Protein AF-A0A6J4SJM7-F1 (afdb_monomer_lite)

Sequence (51 aa):
MRTQPGVRQRSFVVDGQGEAAPVAPDTRPNGRDDPAGRARNRRVELIIPTA

Secondary structure (DSSP, 8-state):
-----GGGGS-------TTSS-SS-SB-TTS-B-HHHHHHHS---------

Foldseek 3Di:
DPPDPPCPVDDDDDDDCDPVDFPFDQADPVRDGDPVSVVRRPDDDDDDDDD

Radius of gyration: 16.28 Å; chains: 1; bounding box: 32×34×38 Å

InterPro domains:
  IPR006665 OmpA-like domain [PS51123] (1-51)
  IPR036737 OmpA-like domain superfamily [G3DSA:3.30.1330.60] (1-51)
  IPR036737 OmpA-like domain superfamily [SSF103088] (5-48)

Structure (mmCIF, N/CA/C/O backbone):
data_AF-A0A6J4SJM7-F1
#
_entry.id   AF-A0A6J4SJM7-F1
#
loop_
_atom_site.group_PDB
_atom_site.id
_atom_site.type_symbol
_atom_site.label_atom_id
_atom_site.label_alt_id
_atom_site.label_comp_id
_atom_site.label_asym_id
_atom_site.label_entity_id
_atom_site.label_seq_id
_atom_site.pdbx_PDB_ins_code
_atom_site.Cartn_x
_atom_site.Cartn_y
_atom_site.Cartn_z
_atom_site.occupancy
_atom_site.B_iso_or_equiv
_atom_site.auth_seq_id
_atom_site.auth_comp_id
_atom_site.auth_asym_id
_atom_site.auth_atom_id
_atom_site.pdbx_PDB_model_num
ATOM 1 N N . MET A 1 1 ? -11.746 -22.954 16.645 1.00 46.62 1 MET A N 1
ATOM 2 C CA . MET A 1 1 ? -11.963 -21.588 16.117 1.00 46.62 1 MET A CA 1
ATOM 3 C C . MET A 1 1 ? -10.907 -20.679 16.730 1.00 46.62 1 MET A C 1
ATOM 5 O O . MET A 1 1 ? -10.856 -20.601 17.948 1.00 46.62 1 MET A O 1
ATOM 9 N N . ARG A 1 2 ? -10.009 -20.071 15.939 1.00 56.69 2 ARG A N 1
ATOM 10 C CA . ARG A 1 2 ? -9.045 -19.092 16.475 1.00 56.69 2 ARG A CA 1
ATOM 11 C C . ARG A 1 2 ? -9.833 -17.867 16.942 1.00 56.69 2 ARG A C 1
ATOM 13 O O . ARG A 1 2 ? -10.491 -17.226 16.125 1.00 56.69 2 ARG A O 1
ATOM 20 N N . THR A 1 3 ? -9.796 -17.580 18.238 1.00 60.25 3 THR A N 1
ATOM 21 C CA . THR A 1 3 ? -10.299 -16.333 18.813 1.00 60.25 3 THR A CA 1
ATOM 22 C C . THR A 1 3 ? -9.557 -15.179 18.145 1.00 60.25 3 THR A C 1
ATOM 24 O O . THR A 1 3 ? -8.343 -15.039 18.278 1.00 60.25 3 THR A O 1
ATOM 27 N N . GLN A 1 4 ? -10.264 -14.394 17.332 1.00 61.94 4 GLN A N 1
ATOM 28 C CA . GLN A 1 4 ? -9.688 -13.172 16.785 1.00 61.94 4 GLN A CA 1
ATOM 29 C C . GLN A 1 4 ? -9.588 -12.132 17.911 1.00 61.94 4 GLN A C 1
ATOM 31 O O . GLN A 1 4 ? -10.520 -12.044 18.714 1.00 61.94 4 GLN A O 1
ATOM 36 N N . PRO A 1 5 ? -8.490 -11.357 17.986 1.00 61.28 5 PRO A N 1
ATOM 37 C CA . PRO A 1 5 ? -8.329 -10.292 18.976 1.00 61.28 5 PRO A CA 1
ATOM 38 C C . PRO A 1 5 ? -9.528 -9.327 18.982 1.00 61.28 5 PRO A C 1
ATOM 40 O O . PRO A 1 5 ? -10.229 -9.210 17.976 1.00 61.28 5 PRO A O 1
ATOM 43 N N . GLY A 1 6 ? -9.754 -8.623 20.0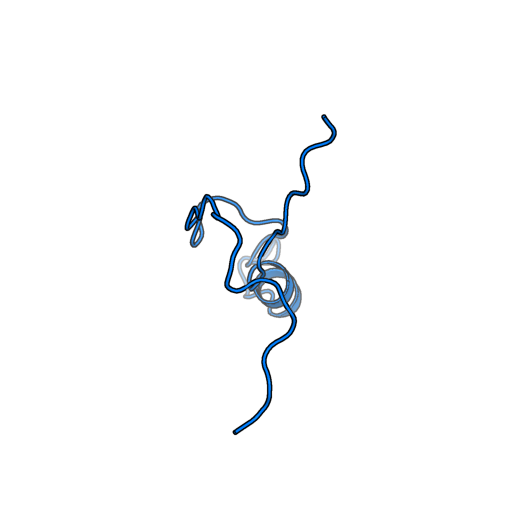98 1.00 68.00 6 GLY A N 1
ATOM 44 C CA . GLY A 1 6 ? -10.946 -7.808 20.422 1.00 68.00 6 GLY A CA 1
ATOM 45 C C . GLY A 1 6 ? -11.280 -6.600 19.523 1.00 68.00 6 GLY A C 1
ATOM 46 O O . GLY A 1 6 ? -11.919 -5.656 19.971 1.00 68.00 6 GLY A O 1
ATOM 47 N N . VAL A 1 7 ? -10.871 -6.604 18.256 1.00 74.81 7 VAL A N 1
ATOM 48 C CA . VAL A 1 7 ? -11.164 -5.579 17.241 1.00 74.81 7 VAL A CA 1
ATOM 49 C C . VAL A 1 7 ? -12.556 -5.705 16.614 1.00 74.81 7 VAL A C 1
ATOM 51 O O . VAL A 1 7 ? -13.015 -4.759 15.987 1.00 74.81 7 VAL A O 1
ATOM 54 N N . ARG A 1 8 ? -13.270 -6.824 16.805 1.00 71.56 8 ARG A N 1
ATOM 55 C CA . ARG A 1 8 ? -14.583 -7.067 16.168 1.00 71.56 8 ARG A CA 1
ATOM 56 C C . ARG A 1 8 ? -15.695 -6.088 16.558 1.00 71.56 8 ARG A C 1
ATOM 58 O O . ARG A 1 8 ? -16.659 -5.971 15.816 1.00 71.56 8 ARG A O 1
ATOM 65 N N . GLN A 1 9 ? -15.580 -5.416 17.703 1.00 77.50 9 GLN A N 1
ATOM 66 C CA . GLN A 1 9 ? -16.573 -4.439 18.171 1.00 77.50 9 GLN A CA 1
ATOM 67 C C . GLN A 1 9 ? -16.265 -2.999 17.724 1.00 77.50 9 GLN A C 1
ATOM 69 O O . GLN A 1 9 ? -16.980 -2.081 18.114 1.00 77.50 9 GLN A O 1
ATOM 74 N N . ARG A 1 10 ? -15.201 -2.775 16.939 1.00 79.19 10 ARG A N 1
ATOM 75 C CA . ARG A 1 10 ? -14.806 -1.440 16.470 1.00 79.19 10 ARG A CA 1
ATOM 76 C C . ARG A 1 10 ? -15.289 -1.195 15.044 1.00 79.19 10 ARG A C 1
ATOM 78 O O . ARG A 1 10 ? -15.252 -2.096 14.210 1.00 79.19 10 ARG A O 1
ATOM 85 N N . SER A 1 11 ? -15.695 0.040 14.768 1.00 85.38 11 SER A N 1
ATOM 86 C CA . SER A 1 11 ? -15.958 0.509 13.407 1.00 85.38 11 SER A CA 1
ATOM 87 C C . SER A 1 11 ? -14.642 0.865 12.721 1.00 85.38 11 SER A C 1
ATOM 89 O O . SER A 1 11 ? -13.788 1.517 13.322 1.00 85.38 11 SER A O 1
ATOM 91 N N . PHE A 1 12 ? -14.492 0.457 11.464 1.00 87.44 12 PHE A N 1
ATOM 92 C CA . PHE A 1 12 ? -13.336 0.778 10.632 1.00 87.44 12 PHE A CA 1
ATOM 93 C C . PHE A 1 12 ? -13.793 1.556 9.405 1.00 87.44 12 PHE A C 1
ATOM 95 O O . PHE A 1 12 ? -14.803 1.209 8.794 1.00 87.44 12 PHE A O 1
ATOM 102 N N . VAL A 1 13 ? -13.020 2.570 9.028 1.00 91.00 13 VAL A N 1
ATOM 103 C CA . VAL A 1 13 ? -13.062 3.125 7.676 1.00 91.00 13 VAL A CA 1
ATOM 104 C C . VAL A 1 13 ? -12.008 2.378 6.871 1.00 91.00 13 VAL A C 1
ATOM 106 O O . VAL A 1 13 ? -10.861 2.280 7.303 1.00 91.00 13 VAL A O 1
ATOM 109 N N . VAL A 1 14 ? -12.413 1.798 5.744 1.00 93.06 14 VAL A N 1
ATOM 110 C CA . VAL A 1 14 ? -11.534 1.013 4.874 1.00 93.06 14 VAL A CA 1
ATOM 111 C C . VAL A 1 14 ? -11.527 1.662 3.505 1.00 93.06 14 VAL A C 1
ATOM 113 O O . VAL A 1 14 ? -12.591 1.919 2.946 1.00 93.06 14 VAL A O 1
ATOM 116 N N . ASP A 1 15 ? -10.331 1.890 2.975 1.00 95.25 15 ASP A N 1
ATOM 117 C CA . ASP A 1 15 ? -10.132 2.441 1.643 1.00 95.25 15 ASP A CA 1
ATOM 118 C C . ASP A 1 15 ? -9.120 1.596 0.858 1.00 95.25 15 ASP A C 1
ATOM 120 O O . ASP A 1 15 ? -8.069 1.206 1.372 1.00 95.25 15 ASP A O 1
ATOM 124 N N . GLY A 1 16 ? -9.482 1.252 -0.377 1.00 95.75 16 GLY A N 1
ATOM 125 C CA . GLY A 1 16 ? -8.745 0.336 -1.238 1.00 95.75 16 GLY A CA 1
ATOM 126 C C . GLY A 1 16 ? -7.976 1.093 -2.309 1.00 95.75 16 GLY A C 1
ATOM 127 O O . GLY A 1 16 ? -8.538 1.438 -3.341 1.00 95.75 16 GLY A O 1
ATOM 128 N N . GLN A 1 17 ? -6.678 1.298 -2.090 1.00 96.44 17 GLN A N 1
ATOM 129 C CA . GLN A 1 17 ? -5.854 2.141 -2.966 1.00 96.44 17 GLN A CA 1
ATOM 130 C C . GLN A 1 17 ? -5.300 1.427 -4.211 1.00 96.44 17 GLN A C 1
ATOM 132 O O . GLN A 1 17 ? -4.847 2.085 -5.145 1.00 96.44 17 GLN A O 1
ATOM 137 N N . GLY A 1 18 ? -5.328 0.091 -4.257 1.00 94.06 18 GLY A N 1
ATOM 138 C CA . GLY A 1 18 ? -4.791 -0.675 -5.388 1.00 94.06 18 GLY A CA 1
ATOM 139 C C . GLY A 1 18 ? -3.371 -0.234 -5.770 1.00 94.06 18 GLY A C 1
ATOM 140 O O . GLY A 1 18 ? -2.497 -0.122 -4.914 1.00 94.06 18 GLY A O 1
ATOM 141 N N . GLU A 1 19 ? -3.161 0.046 -7.055 1.00 94.12 19 GLU A N 1
ATOM 142 C CA . GLU A 1 19 ? -1.886 0.535 -7.604 1.00 94.12 19 GLU A CA 1
ATOM 143 C C . GLU A 1 19 ? -1.774 2.073 -7.612 1.00 94.12 19 GLU A C 1
ATOM 145 O O . GLU A 1 19 ? -0.749 2.613 -8.017 1.00 94.12 19 GLU A O 1
ATOM 150 N N . ALA A 1 20 ? -2.801 2.802 -7.154 1.00 96.31 20 ALA A N 1
ATOM 151 C CA . ALA A 1 20 ? -2.847 4.264 -7.241 1.00 96.31 20 ALA A CA 1
ATOM 152 C C . ALA A 1 20 ? -1.912 4.976 -6.243 1.00 96.31 20 ALA A C 1
ATOM 154 O O . ALA A 1 20 ? -1.585 6.145 -6.442 1.00 96.31 20 ALA A O 1
ATOM 155 N N . ALA A 1 21 ? -1.461 4.283 -5.188 1.00 95.31 21 ALA A N 1
ATOM 156 C CA . ALA A 1 21 ? -0.607 4.841 -4.134 1.00 95.31 21 ALA A CA 1
ATOM 157 C C . ALA A 1 21 ? 0.619 3.948 -3.807 1.00 95.31 21 ALA A C 1
ATOM 159 O O . ALA A 1 21 ? 0.702 3.347 -2.719 1.00 95.31 21 ALA A O 1
ATOM 160 N N . PRO A 1 22 ? 1.593 3.829 -4.732 1.00 96.62 22 PRO A N 1
ATOM 161 C CA . PRO A 1 22 ? 2.800 3.038 -4.516 1.00 96.62 22 PRO A CA 1
ATOM 162 C C . PRO A 1 22 ? 3.772 3.740 -3.552 1.00 96.62 22 PRO A C 1
ATOM 164 O O . PRO A 1 22 ? 3.958 4.953 -3.603 1.00 96.6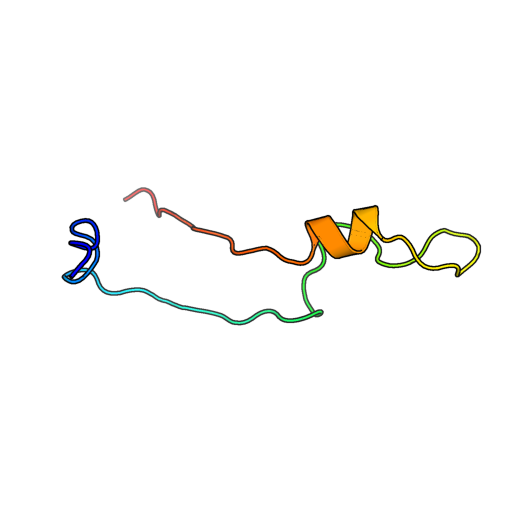2 22 PRO A O 1
ATOM 167 N N . VAL A 1 23 ? 4.442 2.965 -2.697 1.00 97.12 23 VAL A N 1
ATOM 168 C CA . VAL A 1 23 ? 5.548 3.445 -1.836 1.00 97.12 23 VAL A CA 1
ATOM 169 C C . VAL A 1 23 ? 6.921 3.205 -2.454 1.00 97.12 23 VAL A C 1
ATOM 171 O O . VAL A 1 23 ? 7.919 3.747 -1.983 1.00 97.12 23 VAL A O 1
ATOM 174 N N . ALA A 1 24 ? 6.993 2.375 -3.491 1.00 97.31 24 ALA A N 1
ATOM 175 C CA . ALA A 1 24 ? 8.202 2.124 -4.261 1.00 97.31 24 ALA A CA 1
ATOM 176 C C . ALA A 1 24 ? 7.852 1.902 -5.744 1.00 97.31 24 ALA A C 1
ATOM 178 O O . ALA A 1 24 ? 6.746 1.458 -6.037 1.00 97.31 24 ALA A O 1
ATOM 179 N N . PRO A 1 25 ? 8.762 2.174 -6.692 1.00 97.12 25 PRO A N 1
ATOM 180 C CA . PRO A 1 25 ? 8.543 1.827 -8.094 1.00 97.12 25 PRO A CA 1
ATOM 181 C C . PRO A 1 25 ? 8.470 0.308 -8.298 1.00 97.12 25 PRO A C 1
ATOM 183 O O . PRO A 1 25 ? 9.290 -0.423 -7.749 1.00 97.12 25 PRO A O 1
ATOM 186 N N . ASP A 1 26 ? 7.549 -0.160 -9.141 1.00 96.88 26 ASP A N 1
ATOM 187 C CA . ASP A 1 26 ? 7.475 -1.572 -9.559 1.00 96.88 26 ASP A CA 1
ATOM 188 C C . ASP A 1 26 ? 8.489 -1.920 -10.656 1.00 96.88 26 ASP A C 1
ATOM 190 O O . ASP A 1 26 ? 8.705 -3.089 -10.971 1.00 96.88 26 ASP A O 1
ATOM 194 N N . THR A 1 27 ? 9.121 -0.904 -11.245 1.00 97.69 27 THR A N 1
ATOM 195 C CA . THR A 1 27 ? 10.112 -1.044 -12.310 1.00 97.69 27 THR A CA 1
ATOM 196 C C . THR A 1 27 ? 11.390 -0.297 -11.972 1.00 97.69 27 THR A C 1
ATOM 198 O O . THR A 1 27 ? 11.372 0.823 -11.458 1.00 97.69 27 THR A O 1
ATOM 201 N N . ARG A 1 28 ? 12.516 -0.887 -12.354 1.00 96.50 28 ARG A N 1
ATOM 202 C CA . ARG A 1 28 ? 13.838 -0.259 -12.324 1.00 96.50 28 ARG A CA 1
ATOM 203 C C . ARG A 1 28 ? 13.945 0.833 -13.400 1.00 96.50 28 ARG A C 1
ATOM 205 O O . ARG A 1 28 ? 13.193 0.797 -14.372 1.00 96.50 28 ARG A O 1
ATOM 212 N N . PRO A 1 29 ? 14.941 1.739 -13.323 1.00 97.19 29 PRO A N 1
ATOM 213 C CA . PRO A 1 29 ? 15.148 2.778 -14.341 1.00 97.19 29 PRO A CA 1
ATOM 214 C C . PRO A 1 29 ? 15.335 2.252 -15.772 1.00 97.19 29 PRO A C 1
ATOM 216 O O . PRO A 1 29 ? 15.080 2.962 -16.734 1.00 97.19 29 PRO A O 1
ATOM 219 N N . ASN A 1 30 ? 15.765 0.996 -15.923 1.00 96.62 30 ASN A N 1
ATOM 220 C CA . ASN A 1 30 ? 15.893 0.326 -17.218 1.00 96.62 30 ASN A CA 1
ATOM 221 C C . ASN A 1 30 ? 14.593 -0.354 -17.698 1.00 96.62 30 ASN A C 1
ATOM 223 O O . ASN A 1 30 ? 14.643 -1.176 -18.611 1.00 96.62 30 ASN A O 1
ATOM 227 N N . GLY A 1 31 ? 13.458 -0.082 -17.048 1.00 96.75 31 GLY A N 1
ATOM 228 C CA . GLY A 1 31 ? 12.137 -0.617 -17.382 1.00 96.75 31 GLY A CA 1
ATOM 229 C C . GLY A 1 31 ? 11.909 -2.078 -16.991 1.00 96.75 31 GLY A C 1
ATOM 230 O O . GLY A 1 31 ? 10.805 -2.588 -17.164 1.00 96.75 31 GLY A O 1
ATOM 231 N N . ARG A 1 32 ? 12.919 -2.778 -16.458 1.00 97.94 32 ARG A N 1
ATOM 232 C CA . ARG A 1 32 ? 12.727 -4.142 -15.956 1.00 97.94 32 ARG A CA 1
ATOM 233 C C . ARG A 1 32 ? 11.969 -4.127 -14.644 1.00 97.94 32 ARG A C 1
ATOM 235 O O . ARG A 1 32 ? 12.089 -3.201 -13.850 1.00 97.94 32 ARG A O 1
ATOM 242 N N . ASP A 1 33 ? 11.280 -5.226 -14.405 1.00 97.50 33 ASP A N 1
ATOM 243 C CA . ASP A 1 33 ? 10.609 -5.506 -13.152 1.00 97.50 33 ASP A CA 1
ATOM 244 C C . ASP A 1 33 ? 11.521 -5.338 -11.917 1.00 97.50 33 ASP A C 1
ATOM 246 O O . ASP A 1 33 ? 12.672 -5.797 -11.902 1.00 97.50 33 ASP A O 1
ATOM 250 N N . ASP A 1 34 ? 10.980 -4.708 -10.875 1.00 98.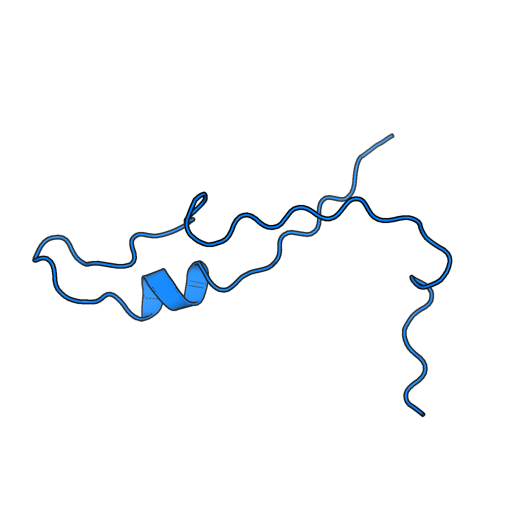12 34 ASP A N 1
ATOM 251 C CA . ASP A 1 34 ? 11.539 -4.642 -9.532 1.00 98.12 34 ASP A CA 1
ATOM 252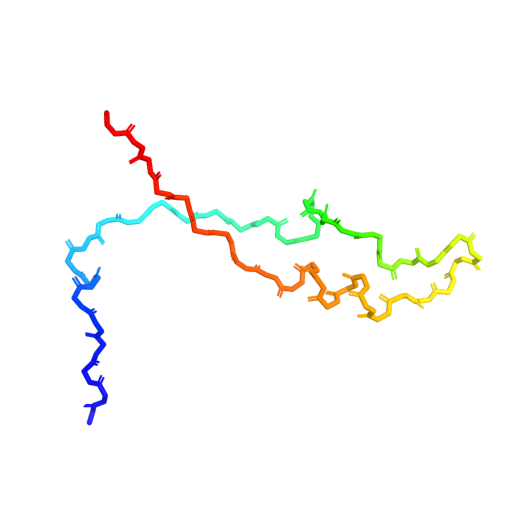 C C . ASP A 1 34 ? 10.665 -5.420 -8.525 1.00 98.12 34 ASP A C 1
ATOM 254 O O . ASP A 1 34 ? 9.752 -4.871 -7.895 1.00 98.12 34 ASP A O 1
ATOM 258 N N . PRO A 1 35 ? 10.972 -6.712 -8.289 1.00 98.12 35 PRO A N 1
ATOM 259 C CA . PRO A 1 35 ? 10.239 -7.524 -7.325 1.00 98.12 35 PRO A CA 1
ATOM 260 C C . PRO A 1 35 ? 10.268 -6.977 -5.897 1.00 98.12 35 PRO A C 1
ATOM 262 O O . PRO A 1 35 ? 9.316 -7.206 -5.149 1.00 98.12 35 PRO A O 1
ATOM 265 N N . ALA A 1 36 ? 11.336 -6.272 -5.508 1.00 97.94 36 ALA A N 1
ATOM 266 C CA . ALA A 1 36 ? 11.447 -5.700 -4.172 1.00 97.94 36 ALA A CA 1
ATOM 267 C C . ALA A 1 36 ? 10.506 -4.498 -4.014 1.00 97.94 36 ALA A C 1
ATOM 269 O O . ALA A 1 36 ? 9.827 -4.391 -2.992 1.00 97.94 36 ALA A O 1
ATOM 270 N N . GLY A 1 37 ? 10.417 -3.645 -5.040 1.00 97.69 37 GLY A N 1
ATOM 271 C CA . GLY A 1 37 ? 9.465 -2.537 -5.104 1.00 97.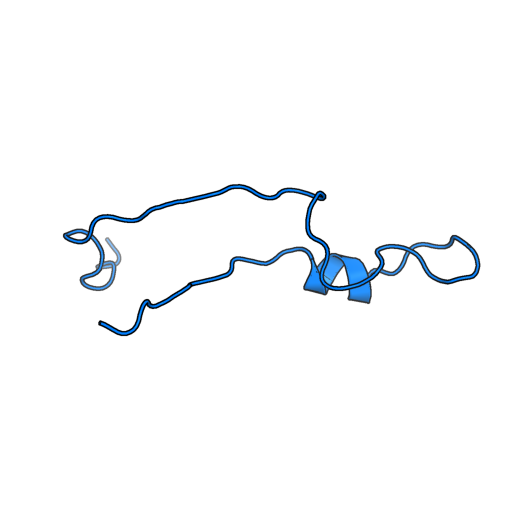69 37 GLY A CA 1
ATOM 272 C C . GLY A 1 37 ? 8.014 -3.012 -5.009 1.00 97.69 37 GLY A C 1
ATOM 273 O O . GLY A 1 37 ? 7.309 -2.662 -4.059 1.00 97.69 37 GLY A O 1
ATOM 274 N N . ARG A 1 38 ? 7.614 -3.949 -5.879 1.00 97.44 38 ARG A N 1
ATOM 275 C CA . ARG A 1 38 ? 6.277 -4.573 -5.818 1.00 97.44 38 ARG A CA 1
ATOM 276 C C . ARG A 1 38 ? 5.973 -5.228 -4.479 1.00 97.44 38 ARG A C 1
ATOM 278 O O . ARG A 1 38 ? 4.842 -5.181 -3.998 1.00 97.44 38 ARG A O 1
ATOM 285 N N . ALA A 1 39 ? 6.955 -5.891 -3.867 1.00 97.88 39 ALA A N 1
ATOM 286 C CA . ALA A 1 39 ? 6.754 -6.512 -2.562 1.00 97.88 39 ALA A CA 1
ATOM 287 C C . ALA A 1 39 ? 6.415 -5.474 -1.485 1.00 97.88 39 ALA A C 1
ATOM 289 O O . ALA A 1 39 ? 5.563 -5.753 -0.648 1.00 97.88 39 ALA A O 1
ATOM 290 N N . ARG A 1 40 ? 7.009 -4.276 -1.542 1.00 97.44 40 ARG A N 1
ATOM 291 C CA . ARG A 1 40 ? 6.669 -3.165 -0.639 1.00 97.44 40 ARG A CA 1
ATOM 292 C C . ARG A 1 40 ? 5.280 -2.591 -0.913 1.00 97.44 40 ARG A C 1
ATOM 294 O O . ARG A 1 40 ? 4.599 -2.196 0.029 1.00 97.44 40 ARG A O 1
ATOM 301 N N . ASN A 1 41 ? 4.845 -2.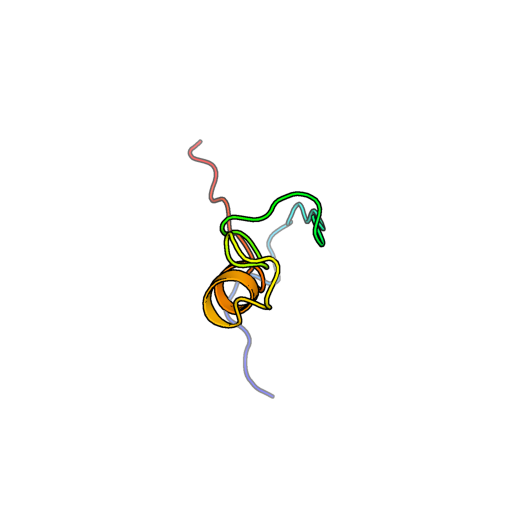569 -2.172 1.00 97.19 41 ASN A N 1
ATOM 302 C CA . ASN A 1 41 ? 3.523 -2.058 -2.543 1.00 97.19 41 ASN A CA 1
ATOM 303 C C . ASN A 1 41 ? 2.373 -2.989 -2.129 1.00 97.19 41 ASN A C 1
ATOM 305 O O . ASN A 1 41 ? 1.274 -2.507 -1.864 1.00 97.19 41 ASN A O 1
ATOM 309 N N . ARG A 1 42 ? 2.623 -4.297 -1.977 1.00 97.19 42 ARG A N 1
ATOM 310 C CA . ARG A 1 42 ? 1.663 -5.263 -1.412 1.00 97.19 42 ARG A CA 1
ATOM 311 C C . ARG A 1 42 ? 1.550 -5.102 0.108 1.00 97.19 42 ARG A C 1
ATOM 313 O O . ARG A 1 42 ? 2.081 -5.911 0.868 1.00 97.19 42 ARG A O 1
ATOM 320 N N . ARG A 1 43 ? 0.865 -4.043 0.545 1.00 96.50 43 ARG A N 1
ATOM 321 C CA . ARG A 1 43 ? 0.744 -3.652 1.958 1.00 96.50 43 ARG A CA 1
ATOM 322 C C . ARG A 1 43 ? -0.674 -3.233 2.341 1.00 96.50 43 ARG A C 1
ATOM 324 O O . ARG A 1 43 ? -1.506 -2.946 1.488 1.00 96.50 43 ARG A O 1
ATOM 331 N N . VAL A 1 44 ? -0.898 -3.153 3.650 1.00 96.44 44 VAL A N 1
ATOM 332 C CA . VAL A 1 44 ? -2.061 -2.511 4.272 1.00 96.44 44 VAL A CA 1
ATOM 333 C C . VAL A 1 44 ? -1.536 -1.490 5.273 1.00 96.44 44 VAL A C 1
ATOM 335 O O . VAL A 1 44 ? -0.652 -1.811 6.067 1.00 96.44 44 VAL A O 1
ATOM 338 N N . GLU A 1 45 ? -2.075 -0.275 5.243 1.00 94.62 45 GLU A N 1
ATOM 339 C CA . GLU A 1 45 ? -1.763 0.771 6.217 1.00 94.62 45 GLU A CA 1
ATOM 340 C C . GLU A 1 45 ? -2.859 0.828 7.286 1.00 94.62 45 GLU A C 1
ATOM 342 O O . GLU A 1 45 ? -4.048 0.854 6.971 1.00 94.62 45 GLU A O 1
ATOM 347 N N . LEU A 1 46 ? -2.460 0.823 8.561 1.00 92.88 46 LEU A N 1
ATOM 348 C CA . LEU A 1 46 ? -3.367 0.997 9.694 1.00 92.88 46 LEU A CA 1
ATOM 349 C C . LEU A 1 46 ? -3.114 2.365 10.317 1.00 92.88 46 LEU A C 1
ATOM 351 O O . LEU A 1 46 ? -2.093 2.577 10.970 1.00 92.88 46 LEU A O 1
ATOM 355 N N . ILE A 1 47 ? -4.062 3.278 10.133 1.00 92.12 47 ILE A N 1
ATOM 356 C CA . ILE A 1 47 ? -3.998 4.624 10.699 1.00 92.12 47 ILE A CA 1
ATOM 357 C C . ILE A 1 47 ? -4.752 4.620 12.028 1.00 92.12 47 ILE A C 1
ATOM 359 O O . ILE A 1 47 ? -5.939 4.301 12.081 1.00 92.12 47 ILE A O 1
ATOM 363 N N . ILE A 1 48 ? -4.053 4.972 13.106 1.00 89.75 48 ILE A N 1
ATOM 364 C CA . ILE A 1 48 ? -4.645 5.155 14.432 1.00 89.75 48 ILE A CA 1
ATOM 365 C C . ILE A 1 48 ? -4.762 6.666 14.659 1.00 89.75 48 ILE A C 1
ATOM 367 O O . ILE A 1 48 ? -3.733 7.312 14.861 1.00 89.75 48 ILE A O 1
ATOM 371 N N . PRO A 1 49 ? -5.969 7.252 14.589 1.00 84.94 49 PRO A N 1
ATOM 372 C CA . PRO A 1 49 ? -6.139 8.675 14.830 1.00 84.94 49 PRO A CA 1
ATOM 373 C C . PRO A 1 49 ? -5.831 8.986 16.296 1.00 84.94 49 PRO A C 1
ATOM 375 O O . PRO A 1 49 ? -6.300 8.298 17.205 1.00 84.94 49 PRO A O 1
ATOM 378 N N . THR A 1 50 ? -5.043 10.027 16.528 1.00 84.38 50 THR A N 1
ATOM 379 C CA . THR A 1 50 ? -4.908 10.638 17.850 1.00 84.38 50 THR A CA 1
ATOM 380 C C . THR A 1 50 ? -6.092 11.578 18.053 1.00 84.38 50 THR A C 1
ATOM 382 O O . THR A 1 50 ? -6.324 12.439 17.204 1.00 84.38 50 THR A O 1
ATOM 385 N N . ALA A 1 51 ? -6.860 11.357 19.122 1.00 67.19 51 ALA A N 1
ATOM 386 C CA . ALA A 1 51 ? -7.931 12.256 19.553 1.00 67.19 51 ALA A CA 1
ATOM 387 C C . ALA A 1 51 ? -7.374 13.582 20.085 1.00 67.19 51 ALA A C 1
ATOM 389 O O . ALA A 1 51 ? -6.237 13.560 20.615 1.00 67.19 51 ALA A O 1
#

Organism: NCBI:txid169976

pLDDT: mean 88.73, std 13.14, range [46.62, 98.12]